Protein AF-A0A1B8PK36-F1 (afdb_monomer_lite)

Sequence (133 aa):
MWVHNADCCGVDQKLIDNLSKPLSKSTKDHIIKRHDYNEIRQQIDTIMNKTGKSKQDAFNMLNLSNRTFFNKNWDQNTIVKATEYAKQDAIGKNVTSGNHTVVYRGEKITINISNDRKVSTAYGHYKYNINDF

Structure (mmCIF, N/CA/C/O backbone):
data_AF-A0A1B8PK36-F1
#
_entry.id   AF-A0A1B8PK36-F1
#
loop_
_atom_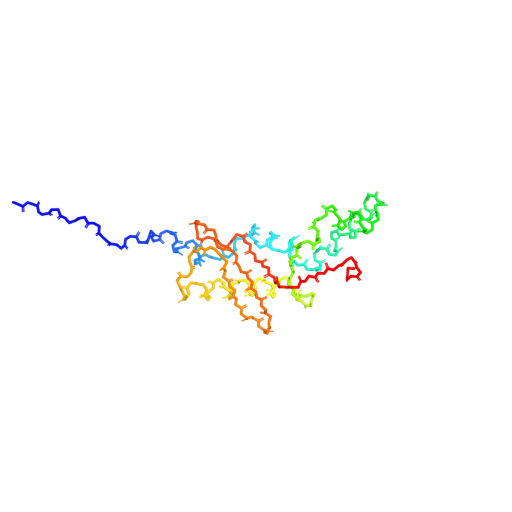site.group_PDB
_atom_site.id
_atom_site.type_symbol
_atom_site.label_atom_id
_atom_site.label_alt_id
_atom_site.label_comp_id
_atom_site.label_asym_id
_atom_site.label_entity_id
_atom_site.label_seq_id
_atom_site.pdbx_PDB_ins_code
_atom_site.Cartn_x
_atom_site.Cartn_y
_atom_site.Cartn_z
_atom_site.occupancy
_atom_site.B_iso_or_equiv
_atom_site.auth_seq_id
_atom_site.auth_comp_id
_atom_site.auth_asym_id
_atom_site.auth_atom_id
_atom_site.pdbx_PDB_model_num
ATOM 1 N N . MET A 1 1 ? 46.486 19.968 -31.791 1.00 33.62 1 MET A N 1
ATOM 2 C CA . MET A 1 1 ? 45.037 20.215 -31.914 1.00 33.62 1 MET A CA 1
ATOM 3 C C . MET A 1 1 ? 44.353 19.184 -31.033 1.00 33.62 1 MET A C 1
ATOM 5 O O . MET A 1 1 ? 44.245 18.036 -31.434 1.00 33.62 1 MET A O 1
ATOM 9 N N . TRP A 1 2 ? 44.056 19.540 -29.783 1.00 32.66 2 TRP A N 1
ATOM 10 C CA . TRP A 1 2 ? 43.390 18.632 -28.848 1.00 32.66 2 TRP A CA 1
ATOM 11 C C . TRP A 1 2 ? 41.892 18.865 -28.988 1.00 32.66 2 TRP A C 1
ATOM 13 O O . TRP A 1 2 ? 41.394 19.948 -28.686 1.00 32.66 2 TRP A O 1
ATOM 23 N N . VAL A 1 3 ? 41.216 17.886 -29.575 1.00 39.19 3 VAL A N 1
ATOM 24 C CA . VAL A 1 3 ? 39.779 17.923 -29.833 1.00 39.19 3 VAL A CA 1
ATOM 25 C C . VAL A 1 3 ? 39.051 17.700 -28.512 1.00 39.19 3 VAL A C 1
ATOM 27 O O . VAL A 1 3 ? 39.204 16.657 -27.879 1.00 39.19 3 VAL A O 1
ATOM 30 N N . HIS A 1 4 ? 38.277 18.702 -28.100 1.00 43.81 4 HIS A N 1
ATOM 31 C CA . HIS A 1 4 ? 37.213 18.540 -27.120 1.00 43.81 4 HIS A CA 1
ATOM 32 C C . HIS A 1 4 ? 36.182 17.558 -27.680 1.00 43.81 4 HIS A C 1
ATOM 34 O O . HIS A 1 4 ? 35.713 17.759 -28.796 1.00 43.81 4 HIS A O 1
ATOM 40 N N . ASN A 1 5 ? 35.786 16.560 -26.895 1.00 42.19 5 ASN A N 1
ATOM 41 C CA . ASN A 1 5 ? 34.497 15.903 -27.073 1.00 42.19 5 ASN A CA 1
ATOM 42 C C . ASN A 1 5 ? 33.753 15.974 -25.743 1.00 42.19 5 ASN A C 1
ATOM 44 O O . ASN A 1 5 ? 34.095 15.286 -24.783 1.00 42.19 5 ASN A O 1
ATOM 48 N N . ALA A 1 6 ? 32.777 16.877 -25.710 1.00 51.81 6 ALA A N 1
ATOM 49 C CA . ALA A 1 6 ? 31.759 16.955 -24.683 1.00 51.81 6 ALA A CA 1
ATOM 50 C C . ALA A 1 6 ? 30.691 15.877 -24.926 1.00 51.81 6 ALA A C 1
ATOM 52 O O . ALA A 1 6 ? 30.365 15.580 -26.072 1.00 51.81 6 ALA A O 1
ATOM 53 N N . ASP A 1 7 ? 30.185 15.348 -23.812 1.00 58.59 7 ASP A N 1
ATOM 54 C CA . ASP A 1 7 ? 28.836 14.839 -23.566 1.00 58.59 7 ASP A CA 1
ATOM 55 C C . ASP A 1 7 ? 28.179 13.918 -24.598 1.00 58.59 7 ASP A C 1
ATOM 57 O O . ASP A 1 7 ? 27.797 14.345 -25.679 1.00 58.59 7 ASP A O 1
ATOM 61 N N . CYS A 1 8 ? 27.882 12.684 -24.170 1.00 44.66 8 CYS A N 1
ATOM 62 C CA . CYS A 1 8 ? 26.530 12.110 -24.225 1.00 44.66 8 CYS A CA 1
ATOM 63 C C . CYS A 1 8 ? 26.473 10.781 -23.439 1.00 44.66 8 CYS A C 1
ATOM 65 O O . CYS A 1 8 ? 27.390 9.968 -23.518 1.00 44.66 8 CYS A O 1
ATOM 67 N N . CYS A 1 9 ? 25.358 10.547 -22.731 1.00 48.28 9 CYS A N 1
ATOM 68 C CA . CYS A 1 9 ? 24.917 9.265 -22.133 1.00 48.28 9 CYS A CA 1
ATOM 69 C C . CYS A 1 9 ? 25.283 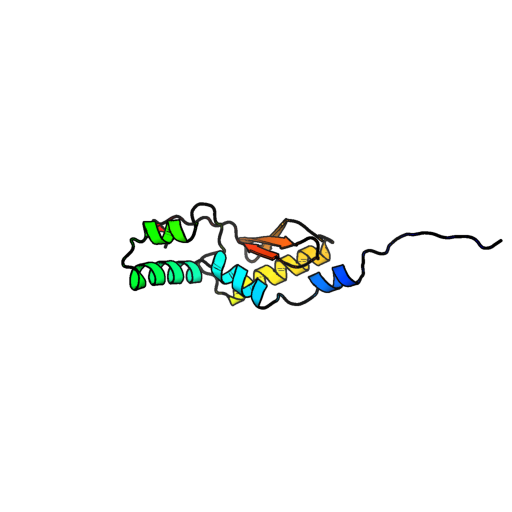8.945 -20.669 1.00 48.28 9 CYS A C 1
ATOM 71 O O . CYS A 1 9 ? 25.168 7.796 -20.247 1.00 48.28 9 CYS A O 1
ATOM 73 N N . GLY A 1 10 ? 25.600 9.940 -19.842 1.00 48.34 10 GLY A N 1
ATOM 74 C CA . GLY A 1 10 ? 25.611 9.772 -18.386 1.00 48.34 10 GLY A CA 1
ATOM 75 C C . GLY A 1 10 ? 24.201 9.812 -17.795 1.00 48.34 10 GLY A C 1
ATOM 76 O O . GLY A 1 10 ? 23.882 10.734 -17.049 1.00 48.34 10 GLY A O 1
ATOM 77 N N . VAL A 1 11 ? 23.328 8.847 -18.110 1.00 52.44 11 VAL A N 1
ATOM 78 C CA . VAL A 1 11 ? 22.195 8.607 -17.204 1.00 52.44 11 VAL A CA 1
ATOM 79 C C . VAL A 1 11 ? 22.830 8.113 -15.911 1.00 52.44 11 VAL A C 1
ATOM 81 O O . VAL A 1 11 ? 23.265 6.970 -15.856 1.00 52.44 11 VAL A O 1
ATOM 84 N N . ASP A 1 12 ? 22.961 9.008 -14.932 1.00 55.66 12 ASP A N 1
ATOM 85 C CA . ASP A 1 12 ? 23.775 8.837 -13.728 1.00 55.66 12 ASP A CA 1
ATOM 86 C C . ASP A 1 12 ? 23.606 7.415 -13.159 1.00 55.66 12 ASP A C 1
ATOM 88 O O . ASP A 1 12 ? 22.539 7.068 -12.646 1.00 55.66 12 ASP A O 1
ATOM 92 N N . GLN A 1 13 ? 24.618 6.554 -13.336 1.00 59.47 13 GLN A N 1
ATOM 93 C CA . GLN A 1 13 ? 24.548 5.108 -13.060 1.00 59.47 13 GLN A CA 1
ATOM 94 C C . GLN A 1 13 ? 24.007 4.846 -11.640 1.00 59.47 13 GLN A C 1
ATOM 96 O O . GLN A 1 13 ? 23.156 3.981 -11.429 1.00 59.47 13 GLN A O 1
ATOM 101 N N . LYS A 1 14 ? 24.387 5.717 -10.691 1.00 61.06 14 LYS A N 1
ATOM 102 C CA . LYS A 1 14 ? 23.920 5.744 -9.295 1.00 61.06 14 LYS A CA 1
ATOM 103 C C . LYS A 1 14 ? 22.401 5.844 -9.133 1.00 61.06 14 LYS A C 1
ATOM 105 O O . LYS A 1 14 ? 21.856 5.349 -8.147 1.00 61.06 14 LYS A O 1
ATOM 110 N N . LEU A 1 15 ? 21.708 6.517 -10.050 1.00 58.97 15 LEU A N 1
ATOM 111 C CA . LEU A 1 15 ? 20.257 6.663 -10.011 1.00 58.97 15 LEU A CA 1
ATOM 112 C C . LEU A 1 15 ? 19.563 5.377 -10.475 1.00 58.97 15 LEU A C 1
ATOM 114 O O . LEU A 1 15 ? 18.578 4.978 -9.862 1.00 58.97 15 LEU A O 1
ATOM 118 N N . ILE A 1 16 ? 20.063 4.693 -11.513 1.00 62.12 16 ILE A N 1
ATOM 119 C CA . ILE A 1 16 ? 19.538 3.363 -11.892 1.00 62.12 16 ILE A CA 1
ATOM 120 C C . ILE A 1 16 ? 19.761 2.370 -10.743 1.00 62.12 16 ILE A C 1
ATOM 122 O O . ILE A 1 16 ? 18.838 1.646 -10.365 1.00 62.12 16 ILE A O 1
ATOM 126 N N . ASP A 1 17 ? 20.935 2.414 -10.110 1.00 70.69 17 ASP A N 1
ATOM 127 C CA . ASP A 1 17 ? 21.260 1.563 -8.961 1.00 70.69 17 ASP A CA 1
ATOM 128 C C . ASP A 1 17 ? 20.283 1.745 -7.791 1.00 70.69 17 ASP A C 1
ATOM 130 O O . ASP A 1 17 ? 20.029 0.803 -7.040 1.00 70.69 17 ASP A O 1
ATOM 134 N N . ASN A 1 18 ? 19.710 2.939 -7.608 1.00 80.94 18 ASN A N 1
ATOM 135 C CA . ASN A 1 18 ? 18.759 3.188 -6.525 1.00 80.94 18 ASN A CA 1
ATOM 136 C C . ASN A 1 18 ? 17.412 2.488 -6.726 1.00 80.94 18 ASN A C 1
ATOM 138 O O . ASN A 1 18 ? 16.862 1.987 -5.744 1.00 80.94 18 ASN A O 1
ATOM 142 N N . LEU A 1 19 ? 16.907 2.411 -7.960 1.00 85.50 19 LEU A N 1
ATOM 143 C CA . LEU A 1 19 ? 15.628 1.751 -8.248 1.00 85.50 19 LEU A CA 1
ATOM 144 C C . LEU A 1 19 ? 15.759 0.226 -8.188 1.00 85.50 19 LEU A C 1
ATOM 146 O O . LEU A 1 19 ? 14.841 -0.473 -7.758 1.00 85.50 19 LEU A O 1
ATOM 150 N N . SER A 1 20 ? 16.933 -0.280 -8.559 1.00 85.88 20 SER A N 1
ATOM 151 C CA . SER A 1 20 ? 17.268 -1.703 -8.514 1.00 85.88 20 SER A CA 1
ATOM 152 C C . SER A 1 20 ? 17.434 -2.244 -7.087 1.00 85.88 20 SER A C 1
ATOM 154 O O . SER A 1 20 ? 17.314 -3.451 -6.872 1.00 85.88 20 SER A O 1
ATOM 156 N N . LYS A 1 21 ? 17.656 -1.382 -6.082 1.00 89.50 21 LYS A N 1
ATOM 157 C CA . LYS A 1 21 ? 17.759 -1.802 -4.673 1.00 89.50 21 LYS A CA 1
ATOM 158 C C . LYS A 1 21 ? 16.435 -2.378 -4.150 1.00 89.50 21 LYS A C 1
ATOM 160 O O . LYS A 1 21 ? 15.358 -1.942 -4.568 1.00 89.50 21 LYS A O 1
ATOM 165 N N . PRO A 1 22 ? 16.478 -3.332 -3.201 1.00 90.81 22 PRO A N 1
ATOM 166 C CA . PRO A 1 22 ? 15.280 -3.800 -2.506 1.00 90.81 22 PRO A CA 1
ATOM 167 C C . PRO A 1 22 ? 14.504 -2.644 -1.872 1.00 90.81 22 PRO A C 1
ATOM 169 O O . PRO A 1 22 ? 15.103 -1.654 -1.441 1.00 90.81 22 PRO A O 1
ATOM 172 N N . LEU A 1 23 ? 13.179 -2.779 -1.762 1.00 94.44 23 LEU A N 1
ATOM 173 C CA . LEU A 1 23 ? 12.375 -1.784 -1.054 1.00 94.44 23 LEU A CA 1
ATOM 174 C C . LEU A 1 23 ? 12.893 -1.599 0.379 1.00 94.44 23 LEU A C 1
ATOM 176 O O . LEU A 1 23 ? 13.047 -2.567 1.137 1.00 94.44 23 LEU A O 1
ATOM 180 N N . SER A 1 24 ? 13.128 -0.341 0.754 1.00 94.12 24 SER A N 1
ATOM 181 C CA . SER A 1 24 ? 13.590 0.007 2.095 1.00 94.12 24 SER A CA 1
ATOM 182 C C . SER A 1 24 ? 12.538 -0.350 3.154 1.00 94.12 24 SER A C 1
ATOM 184 O O . SER A 1 24 ? 11.338 -0.397 2.869 1.00 94.12 24 SER A O 1
ATOM 186 N N . LYS A 1 25 ? 12.977 -0.583 4.398 1.00 95.81 25 LYS A N 1
ATOM 187 C CA . LYS A 1 25 ? 12.074 -0.844 5.532 1.00 95.81 25 LYS A CA 1
ATOM 188 C C . LYS A 1 25 ? 11.061 0.292 5.705 1.00 95.81 25 LYS A C 1
ATOM 190 O O . LYS A 1 25 ? 9.871 0.023 5.809 1.00 95.81 25 LYS A O 1
ATOM 195 N N . SER A 1 26 ? 11.516 1.544 5.654 1.00 95.31 26 SER A N 1
ATOM 196 C CA . SER A 1 26 ? 10.648 2.7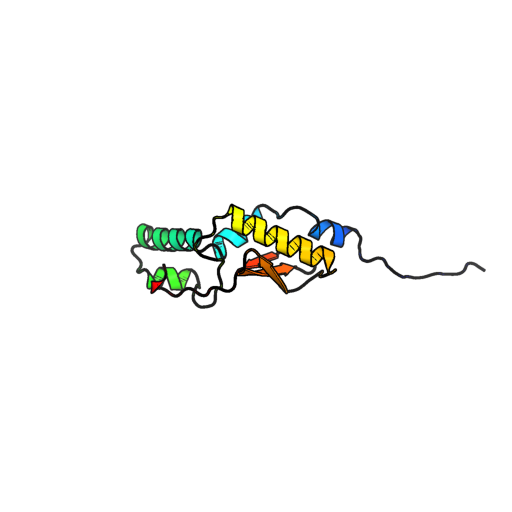17 5.801 1.00 95.31 26 SER A CA 1
ATOM 197 C C . SER A 1 26 ? 9.636 2.848 4.662 1.00 95.31 26 SER A C 1
ATOM 199 O O . SER A 1 26 ? 8.484 3.182 4.924 1.00 95.31 26 SER A O 1
ATOM 201 N N . THR A 1 27 ? 10.021 2.530 3.421 1.00 96.44 27 THR A N 1
ATOM 202 C CA . THR A 1 27 ? 9.089 2.483 2.281 1.00 96.44 27 THR A CA 1
ATOM 203 C C . THR A 1 27 ? 8.012 1.424 2.508 1.00 96.44 27 THR A C 1
ATOM 205 O O . THR A 1 27 ? 6.828 1.719 2.365 1.00 96.44 27 THR A O 1
ATOM 208 N N . LYS A 1 28 ? 8.396 0.201 2.903 1.00 97.94 28 LYS A N 1
ATOM 209 C CA . LYS A 1 28 ? 7.436 -0.875 3.202 1.00 97.94 28 LYS A CA 1
ATOM 210 C C . LYS A 1 28 ? 6.482 -0.460 4.319 1.00 97.94 28 LYS A C 1
ATOM 212 O O . LYS A 1 28 ? 5.272 -0.541 4.143 1.00 97.94 28 LYS A O 1
ATOM 217 N N . ASP A 1 29 ? 7.017 0.054 5.423 1.00 97.62 29 ASP A N 1
ATOM 218 C CA . ASP A 1 29 ? 6.218 0.495 6.565 1.00 97.62 29 ASP A CA 1
ATOM 219 C C . ASP A 1 29 ? 5.256 1.628 6.176 1.00 97.62 29 ASP A C 1
ATOM 221 O O . ASP A 1 29 ? 4.110 1.627 6.614 1.00 97.62 29 ASP A O 1
ATOM 225 N N . HIS A 1 30 ? 5.684 2.577 5.334 1.00 96.62 30 HIS A N 1
ATOM 226 C CA . HIS A 1 30 ? 4.814 3.633 4.811 1.00 96.62 30 HIS A CA 1
ATOM 227 C C . HIS A 1 30 ? 3.648 3.057 4.001 1.00 96.62 30 HIS A C 1
ATOM 229 O O . HIS A 1 30 ? 2.501 3.436 4.233 1.00 96.62 30 HIS A O 1
ATOM 235 N N . ILE A 1 31 ? 3.942 2.148 3.068 1.00 98.00 31 ILE A N 1
ATOM 236 C CA . ILE A 1 31 ? 2.943 1.515 2.200 1.00 98.00 31 ILE A CA 1
ATOM 237 C C . ILE A 1 31 ? 1.913 0.769 3.046 1.00 98.00 31 ILE A C 1
ATOM 239 O O . ILE A 1 31 ? 0.717 1.005 2.896 1.00 98.00 31 ILE A O 1
ATOM 243 N N . ILE A 1 32 ? 2.372 -0.070 3.976 1.00 98.25 32 ILE A N 1
ATOM 244 C CA . ILE A 1 32 ? 1.495 -0.848 4.853 1.00 98.25 32 ILE A CA 1
ATOM 245 C C . ILE A 1 32 ? 0.654 0.079 5.735 1.00 98.25 32 ILE A C 1
ATOM 247 O O . ILE A 1 32 ? -0.570 0.054 5.664 1.00 98.25 32 ILE A O 1
ATOM 251 N N . LYS A 1 33 ? 1.278 1.005 6.471 1.00 96.75 33 LYS A N 1
ATOM 252 C CA . LYS A 1 33 ? 0.566 1.910 7.392 1.00 96.75 33 LYS A CA 1
ATOM 253 C C . LYS A 1 33 ? -0.438 2.832 6.721 1.00 96.75 33 LYS A C 1
ATOM 255 O O . LYS A 1 33 ? -1.279 3.395 7.421 1.00 96.75 33 LYS A O 1
ATOM 260 N N . ARG A 1 34 ? -0.329 3.055 5.408 1.00 96.19 34 ARG A N 1
ATO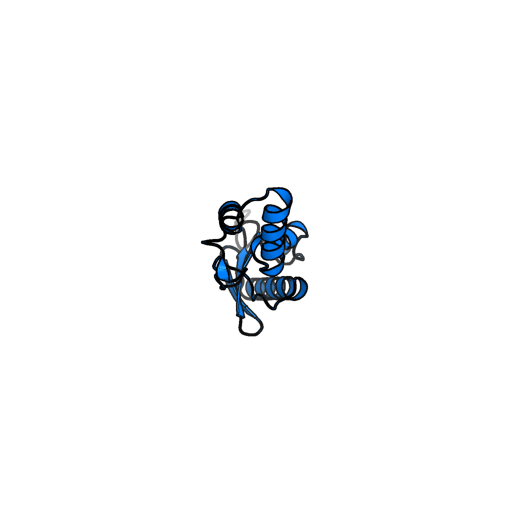M 261 C CA . ARG A 1 34 ? -1.225 3.958 4.681 1.00 96.19 34 ARG A CA 1
ATOM 262 C C . ARG A 1 34 ? -2.230 3.249 3.795 1.00 96.19 34 ARG A C 1
ATOM 264 O O . ARG A 1 34 ? -3.362 3.719 3.747 1.00 96.19 34 ARG A O 1
ATOM 271 N N . HIS A 1 35 ? -1.844 2.173 3.123 1.00 97.44 35 HIS A N 1
ATOM 272 C CA . HIS A 1 35 ? -2.606 1.598 2.016 1.00 97.44 35 HIS A CA 1
ATOM 273 C C . HIS A 1 35 ? -3.015 0.134 2.238 1.00 97.44 35 HIS A C 1
ATOM 275 O O . HIS A 1 35 ? -3.797 -0.386 1.439 1.00 97.44 35 HIS A O 1
ATOM 281 N N . ASP A 1 36 ? -2.543 -0.522 3.304 1.00 97.88 36 ASP A N 1
ATOM 282 C CA . ASP A 1 36 ? -3.081 -1.813 3.744 1.00 97.88 36 ASP A CA 1
ATOM 283 C C . ASP A 1 36 ? -4.388 -1.593 4.516 1.00 97.88 36 ASP A C 1
ATOM 285 O O . ASP A 1 36 ? -4.438 -0.899 5.531 1.00 97.88 36 ASP A O 1
ATOM 289 N N . TYR A 1 37 ? -5.462 -2.198 4.018 1.00 97.06 37 TYR A N 1
ATOM 290 C CA . TYR A 1 37 ? -6.777 -2.139 4.637 1.00 97.06 37 TYR A CA 1
ATOM 291 C C . TYR A 1 37 ? -6.772 -2.681 6.076 1.00 97.06 37 TYR A C 1
ATOM 293 O O . TYR A 1 37 ? -7.361 -2.064 6.964 1.00 97.06 37 TYR A O 1
ATOM 301 N N . ASN A 1 38 ? -6.100 -3.810 6.323 1.00 96.75 38 ASN A N 1
ATOM 302 C CA . ASN A 1 38 ? -6.138 -4.477 7.626 1.00 96.75 38 ASN A CA 1
ATOM 303 C C . ASN A 1 38 ? -5.387 -3.665 8.685 1.00 96.75 38 ASN A C 1
ATOM 305 O O . ASN A 1 38 ? -5.856 -3.523 9.813 1.00 96.75 38 ASN A O 1
ATOM 309 N N . GLU A 1 39 ? -4.265 -3.066 8.296 1.00 97.44 39 GLU A N 1
ATOM 310 C CA . GLU A 1 39 ? -3.505 -2.145 9.139 1.00 97.44 39 GLU A CA 1
ATOM 311 C C . GLU A 1 39 ? -4.329 -0.894 9.488 1.00 97.44 39 GLU A C 1
ATOM 313 O O . GLU A 1 39 ? -4.355 -0.448 10.633 1.00 97.44 39 GLU A O 1
ATOM 318 N N . ILE A 1 40 ? -5.061 -0.337 8.521 1.00 97.00 40 ILE A N 1
ATOM 319 C CA . ILE A 1 40 ? -5.903 0.846 8.749 1.00 97.00 40 ILE A CA 1
ATOM 320 C C . ILE A 1 40 ? -7.094 0.518 9.648 1.00 97.00 40 ILE A C 1
ATOM 322 O O . ILE A 1 40 ? -7.422 1.311 10.530 1.00 97.00 40 ILE A O 1
ATOM 326 N N . ARG A 1 41 ? -7.695 -0.665 9.492 1.00 96.50 41 ARG A N 1
ATOM 327 C CA . ARG A 1 41 ? -8.732 -1.163 10.402 1.00 96.50 41 ARG A CA 1
ATOM 328 C C . ARG A 1 41 ? -8.226 -1.213 11.846 1.00 96.50 41 ARG A C 1
ATOM 330 O O . ARG A 1 41 ? -8.856 -0.647 12.733 1.00 96.50 41 ARG A O 1
ATOM 337 N N . GLN A 1 42 ? -7.041 -1.782 12.068 1.00 97.12 42 GLN A N 1
ATOM 338 C CA . GLN A 1 42 ? -6.424 -1.821 13.398 1.00 97.12 42 GLN A CA 1
ATOM 339 C C . GLN A 1 42 ? -6.121 -0.420 13.953 1.00 97.12 42 GLN A C 1
ATOM 341 O O . GLN A 1 42 ? -6.261 -0.188 15.157 1.00 97.12 42 GLN A O 1
ATOM 346 N N . GLN A 1 43 ? -5.728 0.534 13.100 1.00 96.88 43 GLN A N 1
ATOM 347 C CA . GLN A 1 43 ? -5.524 1.928 13.511 1.00 96.88 43 GLN A CA 1
ATOM 348 C C . GLN A 1 43 ? -6.836 2.594 13.946 1.00 96.88 43 GLN A C 1
ATOM 350 O O . GLN A 1 43 ? -6.845 3.280 14.969 1.00 96.88 43 GLN A O 1
ATOM 355 N N . ILE A 1 44 ? -7.936 2.371 13.217 1.00 96.81 44 ILE A N 1
ATOM 356 C CA . ILE A 1 44 ? -9.274 2.855 13.593 1.00 96.81 44 ILE A CA 1
ATOM 357 C C . ILE A 1 44 ? -9.662 2.295 14.964 1.00 96.81 44 ILE A C 1
ATOM 359 O O . ILE A 1 44 ? -9.955 3.075 15.873 1.00 96.81 44 ILE A O 1
ATOM 363 N N . ASP A 1 45 ? -9.568 0.975 15.143 1.00 96.88 45 ASP A N 1
ATOM 364 C CA . ASP A 1 45 ? -9.899 0.307 16.406 1.00 96.88 45 ASP A CA 1
ATOM 365 C C . ASP A 1 45 ? -9.038 0.836 17.561 1.00 96.88 45 ASP A C 1
ATOM 367 O O . ASP A 1 45 ? -9.530 1.131 18.650 1.00 96.88 45 ASP A O 1
ATOM 371 N N . THR A 1 46 ? -7.740 1.032 17.319 1.00 97.62 46 THR A N 1
ATOM 372 C CA . THR A 1 46 ? -6.816 1.583 18.318 1.00 97.62 46 THR A CA 1
ATOM 373 C C . THR A 1 46 ? -7.209 2.996 18.740 1.00 97.62 46 THR A C 1
ATOM 375 O O . THR A 1 46 ? -7.153 3.313 19.929 1.00 97.62 46 THR A O 1
ATOM 378 N N . ILE A 1 47 ? -7.598 3.857 17.795 1.00 97.00 47 ILE A N 1
ATOM 379 C CA . ILE A 1 47 ? -8.045 5.220 18.102 1.00 97.00 47 ILE A CA 1
ATOM 380 C C . ILE A 1 47 ? -9.328 5.171 18.929 1.00 97.00 47 ILE A C 1
ATOM 382 O O . ILE A 1 47 ? -9.388 5.821 19.975 1.00 97.00 47 ILE A O 1
ATOM 386 N N . MET A 1 48 ? -10.318 4.382 18.507 1.00 96.88 48 MET A N 1
ATOM 387 C CA . MET A 1 48 ? -11.588 4.232 19.222 1.00 96.88 48 MET A CA 1
ATOM 388 C C . MET A 1 48 ? -11.356 3.762 20.663 1.00 96.88 48 MET A C 1
ATOM 390 O O . MET A 1 48 ? -11.798 4.418 21.605 1.00 96.88 48 MET A O 1
ATOM 394 N N . ASN A 1 49 ? -10.562 2.707 20.848 1.00 97.06 49 ASN A N 1
ATOM 395 C CA . ASN A 1 49 ? -10.305 2.116 22.161 1.00 97.06 49 ASN A CA 1
ATOM 396 C C . ASN A 1 49 ? -9.491 3.029 23.089 1.00 97.06 49 ASN A C 1
ATOM 398 O O . ASN A 1 49 ? -9.744 3.065 24.290 1.00 97.06 49 ASN A O 1
ATOM 402 N N . LYS A 1 50 ? -8.507 3.771 22.563 1.00 96.88 50 LYS A N 1
ATOM 403 C CA . LYS A 1 50 ? -7.634 4.621 23.394 1.00 96.88 50 LYS A CA 1
ATOM 404 C C . LYS A 1 50 ? -8.226 5.984 23.721 1.00 96.88 50 LYS A C 1
ATOM 406 O O . LYS A 1 50 ? -7.820 6.593 24.704 1.00 96.88 50 LYS A O 1
ATOM 411 N N . THR A 1 51 ? -9.110 6.498 22.871 1.00 96.06 51 THR A N 1
ATOM 412 C CA . THR A 1 51 ? -9.595 7.882 22.980 1.00 96.06 51 THR A CA 1
ATOM 413 C C . THR A 1 51 ? -11.092 7.988 23.246 1.00 96.06 51 THR A C 1
ATOM 415 O O . THR A 1 51 ? -11.561 9.083 23.538 1.00 96.06 51 THR A O 1
ATOM 418 N N . GLY A 1 52 ? -11.849 6.889 23.123 1.00 94.69 52 GLY A N 1
ATOM 419 C CA . GLY A 1 52 ? -13.313 6.888 23.217 1.00 94.69 52 GLY A CA 1
ATOM 420 C C . GLY A 1 52 ? -14.013 7.566 22.035 1.00 94.69 52 GLY A C 1
ATOM 421 O O . GLY A 1 52 ? -15.220 7.790 22.078 1.00 94.69 52 GLY A O 1
ATOM 422 N N . LYS A 1 53 ? -13.267 7.928 20.985 1.00 95.62 53 LYS A N 1
ATOM 423 C CA . LYS A 1 53 ? -13.794 8.600 19.795 1.00 95.62 53 LYS A CA 1
ATOM 424 C C . LYS A 1 53 ? -14.649 7.666 18.949 1.00 95.62 53 LYS A C 1
ATOM 426 O O . LYS A 1 53 ? -14.433 6.455 18.925 1.00 95.62 53 LYS A O 1
ATOM 431 N N . SER A 1 54 ? -15.583 8.252 18.202 1.00 96.19 54 SER A N 1
ATOM 432 C CA . SER A 1 54 ? -16.390 7.491 17.254 1.00 96.19 54 SER A CA 1
ATOM 433 C C . SER A 1 54 ? -15.533 6.958 16.100 1.00 96.19 54 SER A C 1
ATOM 435 O O . SER A 1 54 ? -14.466 7.492 15.776 1.00 96.19 54 SER A O 1
ATOM 437 N N . LYS A 1 55 ? -16.041 5.934 15.411 1.00 95.50 55 LYS A N 1
ATOM 438 C CA . LYS A 1 55 ? -15.431 5.432 14.174 1.00 95.50 55 LYS A CA 1
ATOM 439 C C . LYS A 1 55 ? -15.288 6.533 13.116 1.00 95.50 55 LYS A C 1
ATOM 441 O O . LYS A 1 55 ? -14.292 6.568 12.399 1.00 95.50 55 LYS A O 1
ATOM 446 N N . GLN A 1 56 ? -16.254 7.453 13.046 1.00 95.50 56 GLN A N 1
ATOM 447 C CA . GLN A 1 56 ? -16.232 8.580 12.112 1.00 95.50 56 GLN A CA 1
ATOM 448 C C . GLN A 1 56 ? -15.096 9.551 12.424 1.00 95.50 56 GLN A C 1
ATOM 450 O O . GLN A 1 56 ? -14.388 9.980 11.514 1.00 95.50 56 GLN A O 1
ATOM 455 N N . ASP A 1 57 ? -14.873 9.849 13.702 1.00 95.88 57 ASP A N 1
ATOM 456 C CA . ASP A 1 57 ? -13.770 10.708 14.127 1.00 95.88 57 ASP A CA 1
ATOM 457 C C . ASP A 1 57 ? -12.417 10.066 13.819 1.00 95.88 57 ASP A C 1
ATOM 459 O O . ASP A 1 57 ? -11.532 10.731 13.283 1.00 95.88 57 ASP A O 1
ATOM 463 N N . ALA A 1 58 ? -12.262 8.767 14.095 1.00 96.00 58 ALA A N 1
ATOM 464 C CA . ALA A 1 58 ? -11.051 8.021 13.759 1.00 96.00 58 ALA A CA 1
ATOM 465 C C . ALA A 1 58 ? -10.794 8.002 12.240 1.00 96.00 58 ALA A C 1
ATOM 467 O O . ALA A 1 58 ? -9.678 8.275 11.792 1.00 96.00 58 ALA A O 1
ATOM 468 N N . PHE A 1 59 ? -11.837 7.759 11.441 1.00 94.62 59 PHE A N 1
ATOM 469 C CA . PHE A 1 59 ? -11.775 7.783 9.978 1.00 94.62 59 PHE A CA 1
ATOM 470 C C . PHE A 1 59 ? -11.338 9.156 9.439 1.00 94.62 59 PHE A C 1
ATOM 472 O O . PHE A 1 59 ? -10.482 9.241 8.552 1.00 94.62 59 PHE A O 1
ATOM 479 N N . ASN A 1 60 ? -11.879 10.236 10.012 1.00 94.19 60 ASN A N 1
ATOM 480 C CA . ASN A 1 60 ? -11.522 11.609 9.661 1.00 94.19 60 ASN A CA 1
ATOM 481 C C . ASN A 1 60 ? -10.084 11.948 10.083 1.00 94.19 60 ASN A C 1
ATOM 483 O O . ASN A 1 60 ? -9.334 12.505 9.288 1.00 94.19 60 ASN A O 1
ATOM 487 N N . MET A 1 61 ? -9.657 11.554 11.287 1.00 94.31 61 MET A N 1
ATOM 488 C CA . MET A 1 61 ? -8.290 11.780 11.788 1.00 94.31 61 MET A CA 1
ATOM 489 C C . MET A 1 61 ? -7.226 11.103 10.930 1.00 94.31 61 MET A C 1
ATOM 491 O O . MET A 1 61 ? -6.130 11.632 10.753 1.00 94.31 61 MET A O 1
ATOM 495 N N . LEU A 1 62 ? -7.556 9.942 10.367 1.00 93.88 62 LEU A N 1
ATOM 496 C CA . LEU A 1 62 ? -6.680 9.216 9.460 1.00 93.88 62 LEU A CA 1
ATOM 497 C C . LEU A 1 62 ? -6.746 9.729 8.011 1.00 93.88 62 LEU A C 1
ATOM 499 O O . LEU A 1 62 ? -5.970 9.247 7.183 1.00 93.88 62 LEU A O 1
ATOM 503 N N . ASN A 1 63 ? -7.600 10.712 7.696 1.00 93.00 63 ASN A N 1
ATOM 504 C CA . ASN A 1 63 ? -7.789 11.287 6.358 1.00 93.00 63 ASN A CA 1
ATOM 505 C C . ASN A 1 63 ? -8.038 10.211 5.281 1.00 93.00 63 ASN A C 1
ATOM 507 O O . ASN A 1 63 ? -7.336 10.154 4.265 1.00 93.00 63 ASN A O 1
ATOM 511 N N . LEU A 1 64 ? -8.994 9.307 5.527 1.00 93.19 64 LEU A N 1
ATOM 512 C CA . LEU A 1 64 ? -9.210 8.121 4.684 1.00 93.19 64 LEU A CA 1
ATOM 513 C C . LEU A 1 64 ? -10.114 8.359 3.464 1.00 93.19 64 LEU A C 1
ATOM 515 O O . LEU A 1 64 ? -10.050 7.580 2.518 1.00 93.19 64 LEU A O 1
ATOM 519 N N . SER A 1 65 ? -10.894 9.444 3.432 1.00 88.56 65 SER A N 1
ATOM 520 C CA . SER A 1 65 ? -11.895 9.720 2.382 1.00 88.56 65 SER A CA 1
ATOM 521 C C . SER A 1 65 ? -11.335 9.742 0.953 1.00 88.56 65 SER A C 1
ATOM 523 O O . SER A 1 65 ? -11.991 9.286 0.019 1.00 88.56 65 SER A O 1
ATOM 525 N N . ASN A 1 66 ? -10.112 10.245 0.780 1.00 88.06 66 ASN A N 1
ATOM 526 C CA . ASN A 1 66 ? -9.457 10.372 -0.525 1.00 88.06 66 ASN A CA 1
ATOM 527 C C . ASN A 1 66 ? -8.357 9.332 -0.754 1.00 88.06 66 ASN A C 1
ATOM 529 O O . ASN A 1 66 ? -7.642 9.400 -1.755 1.00 88.06 66 ASN A O 1
ATOM 533 N N . ARG A 1 67 ? -8.186 8.383 0.171 1.00 93.62 67 ARG A N 1
ATOM 534 C CA . ARG A 1 67 ? -7.115 7.398 0.089 1.00 93.62 67 ARG A CA 1
ATOM 535 C C . ARG A 1 67 ? -7.554 6.190 -0.729 1.00 93.62 67 ARG A C 1
ATOM 537 O O . ARG A 1 67 ? -8.709 5.775 -0.676 1.00 93.62 67 ARG A O 1
ATOM 544 N N . THR A 1 68 ? -6.616 5.624 -1.479 1.00 96.50 68 THR A N 1
ATOM 545 C CA . THR A 1 68 ? -6.806 4.336 -2.141 1.00 96.50 68 THR A CA 1
ATOM 546 C C . THR A 1 68 ? -5.989 3.251 -1.456 1.00 96.50 68 THR A C 1
ATOM 548 O O . THR A 1 68 ? -4.972 3.524 -0.817 1.00 96.50 68 THR A O 1
ATOM 551 N N . PHE A 1 69 ? -6.447 2.014 -1.574 1.00 97.81 69 PHE A N 1
ATOM 552 C CA . PHE A 1 69 ? -5.944 0.884 -0.810 1.00 97.81 69 PHE A CA 1
ATOM 553 C C . PHE A 1 69 ? -5.691 -0.311 -1.720 1.00 97.81 69 PHE A C 1
ATOM 555 O O . PHE A 1 69 ? -6.235 -0.414 -2.826 1.00 97.81 69 PHE A O 1
ATOM 562 N N . PHE A 1 70 ? -4.863 -1.228 -1.232 1.00 98.38 70 PHE A N 1
ATOM 563 C CA . PHE A 1 70 ? -4.745 -2.557 -1.814 1.00 98.38 70 PHE A CA 1
ATOM 564 C C . PHE A 1 70 ? -6.037 -3.362 -1.609 1.00 98.38 70 PHE A C 1
ATOM 566 O O . PHE A 1 70 ? -6.941 -2.975 -0.857 1.00 98.38 70 PHE A O 1
ATOM 573 N N . ASN A 1 71 ? -6.134 -4.493 -2.306 1.00 96.88 71 ASN A N 1
ATOM 574 C CA . ASN A 1 71 ? -7.214 -5.446 -2.085 1.00 96.88 71 ASN A CA 1
ATOM 575 C C . ASN A 1 71 ? -7.217 -5.870 -0.602 1.00 96.88 71 ASN A C 1
ATOM 577 O O . ASN A 1 71 ? -6.189 -6.296 -0.078 1.00 96.88 71 ASN A O 1
ATOM 581 N N . LYS A 1 72 ? -8.369 -5.757 0.074 1.00 96.75 72 LYS A N 1
ATOM 582 C CA . LYS A 1 72 ? -8.507 -6.039 1.515 1.00 96.75 72 LYS A CA 1
ATOM 583 C C . LYS A 1 72 ? -8.170 -7.478 1.917 1.00 96.75 72 LYS A C 1
ATOM 585 O O . LYS A 1 72 ? -7.871 -7.737 3.079 1.00 96.75 72 LYS A O 1
ATOM 590 N N . ASN A 1 73 ? -8.207 -8.401 0.958 1.00 96.50 73 ASN A N 1
ATOM 591 C CA . ASN A 1 73 ? -7.898 -9.811 1.170 1.00 96.50 73 ASN A CA 1
ATOM 592 C C . ASN A 1 73 ? -6.396 -10.117 1.038 1.00 96.50 73 ASN A C 1
ATOM 594 O O . ASN A 1 73 ? -6.001 -11.277 1.131 1.00 96.50 73 ASN A O 1
ATOM 598 N N . TRP A 1 74 ? -5.557 -9.119 0.749 1.00 97.44 74 TRP A N 1
ATOM 599 C CA . TRP A 1 74 ? -4.114 -9.310 0.654 1.00 97.44 74 TRP A CA 1
ATOM 600 C C . TRP A 1 74 ? -3.447 -9.174 2.017 1.00 97.44 74 TRP A C 1
ATOM 602 O O . TRP A 1 74 ? -3.769 -8.286 2.803 1.00 97.44 74 TRP A O 1
ATOM 612 N N . ASP A 1 75 ? -2.471 -10.043 2.263 1.00 97.56 75 ASP A N 1
ATOM 613 C CA . ASP A 1 75 ? -1.538 -9.886 3.369 1.00 97.56 75 ASP A CA 1
ATOM 614 C C . ASP A 1 75 ? -0.410 -8.902 3.004 1.00 97.56 75 ASP A C 1
ATOM 616 O O . ASP A 1 75 ? -0.167 -8.570 1.835 1.00 97.56 75 ASP A O 1
ATOM 620 N N . GLN A 1 76 ? 0.329 -8.453 4.020 1.00 97.94 76 GLN A N 1
ATOM 621 C CA . GLN A 1 76 ? 1.438 -7.510 3.845 1.00 97.94 76 GLN A CA 1
ATOM 622 C C . GLN A 1 76 ? 2.517 -8.053 2.894 1.00 97.94 76 GLN A C 1
ATOM 624 O O . GLN A 1 76 ? 3.103 -7.301 2.115 1.00 97.94 76 GLN A O 1
ATOM 629 N N . ASN A 1 77 ? 2.760 -9.368 2.902 1.00 97.50 77 ASN A N 1
ATOM 630 C CA . ASN A 1 77 ? 3.718 -10.009 2.002 1.00 97.50 77 ASN A CA 1
ATOM 631 C C . ASN A 1 77 ? 3.280 -9.904 0.533 1.00 97.50 77 ASN A C 1
ATOM 633 O O . ASN A 1 77 ? 4.096 -9.597 -0.336 1.00 97.50 77 ASN A O 1
ATOM 637 N N . THR A 1 78 ? 1.995 -10.110 0.243 1.00 98.19 78 THR A N 1
ATOM 638 C CA . THR A 1 78 ? 1.425 -9.951 -1.099 1.00 98.19 78 THR A CA 1
ATOM 639 C C . THR A 1 78 ? 1.512 -8.499 -1.555 1.00 98.19 78 THR A C 1
ATOM 641 O O . THR A 1 78 ? 1.905 -8.259 -2.694 1.00 98.19 78 THR A O 1
ATOM 644 N N . ILE A 1 79 ? 1.246 -7.530 -0.673 1.00 98.44 79 ILE A N 1
ATOM 645 C CA . ILE A 1 79 ? 1.406 -6.096 -0.974 1.00 98.44 79 ILE A CA 1
ATOM 646 C C . ILE A 1 79 ? 2.861 -5.764 -1.341 1.00 98.44 79 ILE A C 1
ATOM 648 O O . ILE A 1 79 ? 3.121 -5.096 -2.348 1.00 98.44 79 ILE A O 1
ATOM 652 N N . VAL A 1 80 ? 3.828 -6.267 -0.568 1.00 97.94 80 VAL A N 1
ATOM 653 C CA . VAL A 1 80 ? 5.257 -6.064 -0.851 1.00 97.94 80 VAL A CA 1
ATOM 654 C C . VAL A 1 80 ? 5.647 -6.716 -2.178 1.00 97.94 80 VAL A C 1
ATOM 656 O O . VAL A 1 80 ? 6.297 -6.069 -2.995 1.00 97.94 80 VAL A O 1
ATOM 659 N N . LYS A 1 81 ? 5.208 -7.952 -2.445 1.00 97.94 81 LYS A N 1
ATOM 660 C CA . LYS A 1 81 ? 5.469 -8.643 -3.721 1.00 97.94 81 LYS A CA 1
ATOM 661 C C . LYS A 1 81 ? 4.860 -7.913 -4.916 1.00 97.94 81 LYS A C 1
ATOM 663 O O . LYS A 1 81 ? 5.520 -7.796 -5.942 1.00 97.94 81 LYS A O 1
ATOM 668 N N . ALA A 1 82 ? 3.642 -7.394 -4.781 1.00 98.12 82 ALA A N 1
ATOM 669 C CA . ALA A 1 82 ? 2.989 -6.598 -5.815 1.00 98.12 82 ALA A CA 1
ATOM 670 C C . ALA A 1 82 ? 3.758 -5.296 -6.100 1.00 98.12 82 ALA A C 1
ATOM 672 O O . ALA A 1 82 ? 3.931 -4.912 -7.255 1.00 98.12 82 ALA A O 1
ATOM 673 N N . THR A 1 83 ? 4.271 -4.649 -5.051 1.00 98.06 83 THR A N 1
ATOM 674 C CA . THR A 1 83 ? 5.089 -3.435 -5.176 1.00 98.06 83 THR A CA 1
ATOM 675 C C . THR A 1 83 ? 6.432 -3.725 -5.848 1.00 98.06 83 THR A C 1
ATOM 677 O O . THR A 1 83 ? 6.834 -2.999 -6.753 1.00 98.06 83 THR A O 1
ATOM 680 N N . GLU A 1 84 ? 7.121 -4.798 -5.447 1.00 97.50 84 GLU A N 1
ATOM 681 C CA . GLU A 1 84 ? 8.374 -5.226 -6.084 1.00 97.50 84 GLU A CA 1
ATOM 682 C C . GLU A 1 84 ? 8.145 -5.604 -7.553 1.00 97.50 84 GLU A C 1
ATOM 684 O O . GLU A 1 84 ? 8.929 -5.212 -8.411 1.00 97.50 84 GLU A O 1
ATOM 689 N N . TYR A 1 85 ? 7.041 -6.289 -7.870 1.00 97.44 85 TYR A N 1
ATOM 690 C CA . TYR A 1 85 ? 6.660 -6.600 -9.248 1.00 97.44 85 TYR A CA 1
ATOM 691 C C . TYR A 1 85 ? 6.477 -5.329 -10.092 1.00 97.44 85 TYR A C 1
ATOM 693 O O . TYR A 1 85 ? 7.076 -5.207 -11.159 1.00 97.44 85 TYR A O 1
ATOM 701 N N . ALA A 1 86 ? 5.716 -4.351 -9.590 1.00 97.69 86 ALA A N 1
ATOM 702 C CA . ALA A 1 86 ? 5.533 -3.064 -10.260 1.00 97.69 86 ALA A CA 1
ATOM 703 C C . ALA A 1 86 ? 6.860 -2.320 -10.465 1.00 97.69 86 ALA A C 1
ATOM 705 O O . ALA A 1 86 ? 7.084 -1.727 -11.518 1.00 97.69 86 ALA A O 1
ATOM 706 N N . LYS A 1 87 ? 7.764 -2.388 -9.480 1.00 96.44 87 LYS A N 1
ATOM 707 C CA . LYS A 1 87 ? 9.104 -1.799 -9.563 1.00 96.44 87 LYS A CA 1
ATOM 708 C C . LYS A 1 87 ? 9.942 -2.448 -10.665 1.00 96.44 87 LYS A C 1
ATOM 710 O O . LYS A 1 87 ? 10.566 -1.733 -11.441 1.00 96.44 87 LYS A O 1
ATOM 715 N N . GLN A 1 88 ? 9.944 -3.780 -10.758 1.00 95.38 88 GLN A N 1
ATOM 716 C CA . GLN A 1 88 ? 10.679 -4.500 -11.805 1.00 95.38 88 GLN A CA 1
ATOM 717 C C . GLN A 1 88 ? 10.129 -4.203 -13.204 1.00 95.38 88 GLN A C 1
ATOM 719 O O . GLN A 1 88 ? 10.907 -4.000 -14.133 1.00 95.38 88 GLN A O 1
ATOM 724 N N . ASP A 1 89 ? 8.806 -4.106 -13.357 1.00 96.62 89 ASP A N 1
ATOM 725 C CA . ASP A 1 89 ? 8.196 -3.697 -14.629 1.00 96.62 89 ASP A CA 1
ATOM 726 C C . ASP A 1 89 ? 8.581 -2.255 -15.012 1.00 96.62 89 ASP A C 1
ATOM 728 O O . ASP A 1 89 ? 8.921 -2.002 -16.166 1.00 96.62 89 ASP A O 1
ATOM 732 N N . ALA A 1 90 ? 8.611 -1.325 -14.048 1.00 95.81 90 ALA A N 1
ATOM 733 C CA . ALA A 1 90 ? 9.104 0.038 -14.268 1.00 95.81 90 ALA A CA 1
ATOM 734 C C . ALA A 1 90 ? 10.564 0.056 -14.747 1.00 95.81 90 ALA A C 1
ATOM 736 O O . ALA A 1 90 ? 10.871 0.741 -15.723 1.00 95.81 90 ALA A O 1
ATOM 737 N N . ILE A 1 91 ? 11.444 -0.729 -14.111 1.00 93.44 91 ILE A N 1
ATOM 738 C CA . ILE A 1 91 ? 12.847 -0.882 -14.532 1.00 93.44 91 ILE A CA 1
ATOM 739 C C . ILE A 1 91 ? 12.911 -1.399 -15.974 1.00 93.44 91 ILE A C 1
ATOM 741 O O . ILE A 1 91 ? 13.571 -0.787 -16.810 1.00 93.44 91 ILE A O 1
ATOM 745 N N . GLY A 1 92 ? 12.178 -2.472 -16.292 1.00 92.50 92 GLY A N 1
ATOM 746 C CA . GLY A 1 92 ? 12.155 -3.059 -17.636 1.00 92.50 92 GLY A CA 1
ATOM 747 C C . GLY A 1 92 ? 11.641 -2.110 -18.725 1.00 92.50 92 GLY A C 1
ATOM 748 O O . GLY A 1 92 ? 12.009 -2.252 -19.888 1.00 92.50 92 GLY A O 1
ATOM 749 N N . LYS A 1 93 ? 10.825 -1.116 -18.354 1.00 93.88 93 LYS A N 1
ATOM 750 C CA . LYS A 1 93 ? 10.265 -0.099 -19.260 1.00 93.88 93 LYS A CA 1
ATOM 751 C C . LYS A 1 93 ? 10.989 1.247 -19.209 1.00 93.88 93 LYS A C 1
ATOM 753 O O . LYS A 1 93 ? 10.512 2.206 -19.811 1.00 93.88 93 LYS A O 1
ATOM 758 N N . ASN A 1 94 ? 12.120 1.340 -18.507 1.00 91.38 94 ASN A N 1
ATOM 759 C CA . ASN A 1 94 ? 12.866 2.586 -18.299 1.00 91.38 94 ASN A CA 1
ATOM 760 C C . ASN A 1 94 ? 12.024 3.725 -17.685 1.00 91.38 94 ASN A C 1
ATOM 762 O O . ASN A 1 94 ? 12.288 4.907 -17.919 1.00 91.38 94 ASN A O 1
ATOM 766 N N . VAL A 1 95 ? 11.022 3.390 -16.867 1.00 92.44 95 VAL A N 1
ATOM 767 C CA . VAL A 1 95 ? 10.242 4.372 -16.107 1.00 92.44 95 VAL A CA 1
ATOM 768 C C . VAL A 1 95 ? 11.039 4.762 -14.867 1.00 92.44 95 VAL A C 1
ATOM 770 O O . VAL A 1 95 ? 11.250 3.955 -13.964 1.00 92.44 95 VAL A O 1
ATOM 773 N N . THR A 1 96 ? 11.515 6.006 -14.834 1.00 88.81 96 THR A N 1
ATOM 774 C CA . THR A 1 96 ? 12.485 6.467 -13.824 1.00 88.81 96 THR A CA 1
ATOM 775 C C . THR A 1 96 ? 11.925 7.459 -12.807 1.00 88.81 96 THR A C 1
ATOM 777 O O . THR A 1 96 ? 12.589 7.720 -11.807 1.00 88.81 96 THR A O 1
ATOM 780 N N . SER A 1 97 ? 10.723 7.992 -13.020 1.00 94.69 97 SER A N 1
ATOM 781 C CA . SER A 1 97 ? 10.035 8.885 -12.084 1.00 94.69 97 SER A CA 1
ATOM 782 C C . SER A 1 97 ? 8.527 8.902 -12.351 1.00 94.69 97 SER A C 1
ATOM 784 O O . SER A 1 97 ? 8.058 8.451 -13.397 1.00 94.69 97 SER A O 1
ATOM 786 N N . GLY A 1 98 ? 7.759 9.427 -11.397 1.00 96.81 98 GLY A N 1
ATOM 787 C CA . GLY A 1 98 ? 6.311 9.565 -11.508 1.00 96.81 98 GLY A CA 1
ATOM 788 C C . GLY A 1 98 ? 5.548 8.290 -11.154 1.00 96.81 98 GLY A C 1
ATOM 789 O O . GLY A 1 98 ? 6.065 7.388 -10.495 1.00 96.81 98 GLY A O 1
ATOM 790 N N . ASN A 1 99 ? 4.274 8.252 -11.541 1.00 98.06 99 ASN A N 1
ATOM 791 C CA . ASN A 1 99 ? 3.414 7.104 -11.280 1.00 98.06 99 ASN A CA 1
ATOM 792 C C . ASN A 1 99 ? 3.605 6.035 -12.356 1.00 98.06 99 ASN A C 1
ATOM 794 O O . ASN A 1 99 ? 3.547 6.333 -13.546 1.00 98.06 99 ASN A O 1
ATOM 798 N N . HIS A 1 100 ? 3.748 4.788 -11.920 1.00 98.00 100 HIS A N 1
ATOM 799 C CA . HIS A 1 100 ? 3.783 3.615 -12.783 1.00 98.00 100 HIS A CA 1
ATOM 800 C C . HIS A 1 100 ? 2.737 2.607 -12.324 1.00 98.00 100 HIS A C 1
ATOM 802 O O . HIS A 1 100 ? 2.743 2.196 -11.162 1.00 98.00 100 HIS A O 1
ATOM 808 N N . THR A 1 101 ? 1.835 2.220 -13.225 1.00 98.44 101 THR A N 1
ATOM 809 C CA . THR A 1 101 ? 0.719 1.320 -12.916 1.00 98.44 101 THR A CA 1
ATOM 810 C C . THR A 1 101 ? 0.870 0.006 -13.666 1.00 98.44 101 THR A C 1
ATOM 812 O O . THR A 1 101 ? 1.068 -0.014 -14.879 1.00 98.44 101 THR A O 1
ATOM 815 N N . VAL A 1 102 ? 0.703 -1.099 -12.945 1.00 98.19 102 VAL A N 1
ATOM 816 C CA . VAL A 1 102 ? 0.733 -2.462 -13.485 1.00 98.19 102 VAL A CA 1
ATOM 817 C C . VAL A 1 102 ? -0.487 -3.250 -13.030 1.00 98.19 102 VAL A C 1
ATOM 819 O O . VAL A 1 102 ? -1.200 -2.838 -12.11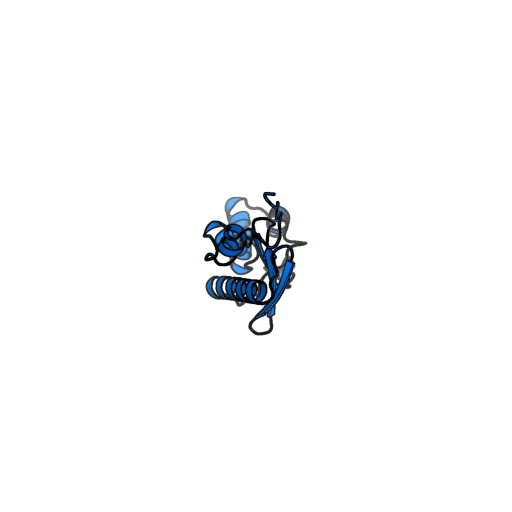4 1.00 98.19 102 VAL A O 1
ATOM 822 N N . VAL A 1 103 ? -0.708 -4.409 -13.647 1.00 98.31 103 VAL A N 1
ATOM 823 C CA . VAL A 1 103 ? -1.685 -5.393 -13.174 1.00 98.31 103 VAL A CA 1
ATOM 824 C C . VAL A 1 103 ? -0.944 -6.544 -12.498 1.00 98.31 103 VAL A C 1
ATOM 826 O O . VAL A 1 103 ? -0.086 -7.171 -13.111 1.00 98.31 103 VAL A O 1
ATOM 829 N N . TYR A 1 104 ? -1.287 -6.839 -11.245 1.00 97.75 104 TYR A N 1
ATOM 830 C CA . TYR A 1 104 ? -0.746 -7.954 -10.470 1.00 97.75 104 TYR A CA 1
ATOM 831 C C . TYR A 1 104 ? -1.898 -8.782 -9.900 1.00 97.75 104 TYR A C 1
ATOM 833 O O . TYR A 1 104 ? -2.714 -8.275 -9.136 1.00 97.75 104 TYR A O 1
ATOM 841 N N . ARG A 1 105 ? -1.981 -10.065 -10.281 1.00 96.56 105 ARG A N 1
ATOM 842 C CA . ARG A 1 105 ? -3.073 -10.982 -9.882 1.00 96.56 105 ARG A CA 1
ATOM 843 C C . ARG A 1 105 ? -4.480 -10.430 -10.181 1.00 96.56 105 ARG A C 1
ATOM 845 O O . ARG A 1 105 ? -5.396 -10.616 -9.391 1.00 96.56 105 ARG A O 1
ATOM 852 N N . GLY A 1 106 ? -4.634 -9.743 -11.314 1.00 96.50 106 GLY A N 1
ATOM 853 C CA . GLY A 1 106 ? -5.898 -9.121 -11.729 1.00 96.50 106 GLY A CA 1
ATOM 854 C C . GLY A 1 106 ? -6.169 -7.743 -11.115 1.00 96.50 106 GLY A C 1
ATOM 855 O O . GLY A 1 106 ? -7.088 -7.064 -11.559 1.00 96.50 106 GLY A O 1
ATOM 856 N N . GLU A 1 107 ? -5.346 -7.291 -10.167 1.00 97.56 107 GLU A N 1
ATOM 857 C CA . GLU A 1 107 ? -5.506 -6.000 -9.499 1.00 97.56 107 GLU A CA 1
ATOM 858 C C . GLU A 1 107 ? -4.583 -4.941 -10.088 1.00 97.56 107 GLU A C 1
ATOM 860 O O . GLU A 1 107 ? -3.413 -5.210 -10.366 1.00 97.56 107 GLU A O 1
ATOM 865 N N . LYS A 1 108 ? -5.077 -3.708 -10.230 1.00 98.00 108 LYS A N 1
ATOM 866 C CA . LYS A 1 108 ? -4.218 -2.571 -10.580 1.00 98.00 108 LYS A CA 1
ATOM 867 C C . LYS A 1 108 ? -3.404 -2.144 -9.362 1.00 98.00 108 LYS A C 1
ATOM 869 O O . LYS A 1 108 ? -3.957 -1.973 -8.276 1.00 98.00 108 LYS A O 1
ATOM 874 N N . ILE A 1 109 ? -2.109 -1.931 -9.565 1.00 98.25 109 ILE A N 1
ATOM 875 C CA . ILE A 1 109 ? -1.155 -1.487 -8.547 1.00 98.25 109 ILE A CA 1
ATOM 876 C C . ILE A 1 109 ? -0.374 -0.317 -9.110 1.00 98.25 109 ILE A C 1
ATOM 878 O O . ILE A 1 109 ? 0.216 -0.437 -10.181 1.00 98.25 109 ILE A O 1
ATOM 882 N N . THR A 1 110 ? -0.358 0.796 -8.386 1.00 98.56 110 THR A N 1
ATOM 883 C CA . THR A 1 110 ? 0.410 1.980 -8.760 1.00 98.56 110 THR A CA 1
ATOM 884 C C . THR A 1 110 ? 1.545 2.188 -7.773 1.00 98.56 110 THR A C 1
ATOM 886 O O . THR A 1 110 ? 1.316 2.222 -6.566 1.00 98.56 110 THR A O 1
ATOM 889 N N . ILE A 1 111 ? 2.764 2.349 -8.282 1.00 98.44 111 ILE A N 1
ATOM 890 C CA . ILE A 1 111 ? 3.912 2.842 -7.518 1.00 98.44 111 ILE A CA 1
ATOM 891 C C . ILE A 1 111 ? 4.196 4.286 -7.910 1.00 98.44 111 ILE A C 1
ATOM 893 O O . ILE A 1 111 ? 4.008 4.666 -9.064 1.00 98.44 111 ILE A O 1
ATOM 897 N N . ASN A 1 112 ? 4.671 5.085 -6.962 1.00 98.00 112 ASN A N 1
ATOM 898 C CA . ASN A 1 112 ? 5.269 6.379 -7.257 1.00 98.00 112 ASN A CA 1
ATOM 899 C C . ASN A 1 112 ? 6.788 6.268 -7.124 1.00 98.00 112 ASN A C 1
ATOM 901 O O . ASN A 1 112 ? 7.297 5.808 -6.098 1.00 98.00 112 ASN A O 1
ATOM 905 N N . ILE A 1 113 ? 7.498 6.687 -8.165 1.00 97.06 113 ILE A N 1
ATOM 906 C CA . ILE A 1 113 ? 8.954 6.728 -8.216 1.00 97.06 113 ILE A CA 1
ATOM 907 C C . ILE A 1 113 ? 9.376 8.192 -8.081 1.00 97.06 113 ILE A C 1
ATOM 909 O O . ILE A 1 113 ? 9.005 9.038 -8.897 1.00 97.06 113 ILE A O 1
ATOM 913 N N . SER A 1 114 ? 10.129 8.512 -7.036 1.00 93.88 114 SER A N 1
ATOM 914 C CA . SER A 1 114 ? 10.661 9.858 -6.823 1.00 93.88 114 SER A CA 1
ATOM 915 C C . SER A 1 114 ? 11.815 10.168 -7.780 1.00 93.88 114 SER A C 1
ATOM 917 O O . SER A 1 114 ? 12.394 9.278 -8.398 1.00 93.88 114 SER A O 1
ATOM 919 N N . ASN A 1 115 ? 12.187 11.446 -7.887 1.00 88.69 115 ASN A N 1
ATOM 920 C CA . ASN A 1 115 ? 13.266 11.899 -8.778 1.00 88.69 115 ASN A CA 1
ATOM 921 C C . ASN A 1 115 ? 14.643 11.292 -8.442 1.00 88.69 115 ASN A C 1
ATOM 923 O O . ASN A 1 115 ? 15.508 11.215 -9.308 1.00 88.69 115 ASN A O 1
ATOM 927 N N . ASP A 1 116 ? 14.842 10.816 -7.208 1.00 87.62 116 ASP A N 1
ATOM 928 C CA . ASP A 1 116 ? 16.032 10.063 -6.784 1.00 87.62 116 ASP A CA 1
ATOM 929 C C . ASP A 1 116 ? 15.979 8.566 -7.161 1.00 87.62 116 ASP A C 1
ATOM 931 O O . ASP A 1 116 ? 16.828 7.780 -6.726 1.00 87.62 116 ASP A O 1
ATOM 935 N N . ARG A 1 117 ? 14.981 8.193 -7.975 1.00 88.50 117 ARG A N 1
ATOM 936 C CA . ARG A 1 117 ? 14.694 6.852 -8.492 1.00 88.50 117 ARG A CA 1
ATOM 937 C C . ARG A 1 117 ? 14.482 5.818 -7.397 1.00 88.50 117 ARG A C 1
ATOM 939 O O . ARG A 1 117 ? 14.957 4.691 -7.480 1.00 88.50 117 ARG A O 1
ATOM 946 N N . LYS A 1 118 ? 13.746 6.198 -6.356 1.00 93.19 118 LYS A N 1
ATOM 947 C CA . LYS A 1 118 ? 13.275 5.279 -5.317 1.00 93.19 118 LYS A CA 1
ATOM 948 C C . LYS A 1 118 ? 11.765 5.164 -5.372 1.00 93.19 118 LYS A C 1
ATOM 950 O O . LYS A 1 118 ? 11.068 6.115 -5.708 1.00 93.19 118 LYS A O 1
ATOM 955 N N . VAL A 1 119 ? 11.248 4.003 -4.989 1.00 96.25 119 VAL A N 1
ATOM 956 C CA . VAL A 1 119 ? 9.815 3.873 -4.723 1.00 96.25 119 VAL A CA 1
ATOM 957 C C . VAL A 1 119 ? 9.501 4.658 -3.449 1.00 96.25 119 VAL A C 1
ATOM 959 O O . VAL A 1 119 ? 9.993 4.322 -2.368 1.00 96.25 119 VAL A O 1
ATOM 962 N N . SER A 1 120 ? 8.704 5.713 -3.588 1.00 96.00 120 SER A N 1
ATOM 963 C CA . SER A 1 120 ? 8.293 6.586 -2.485 1.00 96.00 120 SER A CA 1
ATOM 964 C C . SER A 1 120 ? 7.032 6.054 -1.796 1.00 96.00 120 SER A C 1
ATOM 966 O O . SER A 1 120 ? 6.921 6.100 -0.572 1.00 96.00 120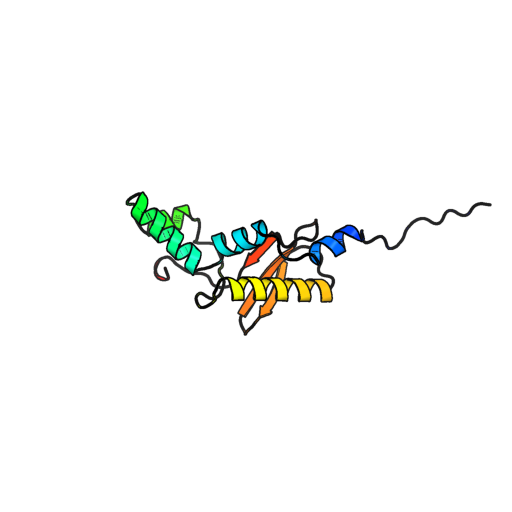 SER A O 1
ATOM 968 N N . THR A 1 121 ? 6.102 5.497 -2.575 1.00 97.56 121 THR A N 1
ATOM 969 C CA . THR A 1 121 ? 4.871 4.857 -2.103 1.00 97.56 121 THR A CA 1
ATOM 970 C C . THR A 1 121 ? 4.317 3.894 -3.156 1.00 97.56 121 THR A C 1
ATOM 972 O O . THR A 1 121 ? 4.756 3.879 -4.308 1.00 97.56 121 THR A O 1
ATOM 975 N N . ALA A 1 122 ? 3.340 3.094 -2.748 1.00 98.25 122 ALA A N 1
ATOM 976 C CA . ALA A 1 122 ? 2.573 2.194 -3.587 1.00 98.25 122 ALA A CA 1
ATOM 977 C C . ALA A 1 122 ? 1.149 2.074 -3.045 1.00 98.25 122 ALA A C 1
ATOM 979 O O . ALA A 1 122 ? 0.942 2.072 -1.830 1.00 98.25 122 ALA A O 1
ATOM 980 N N . TYR A 1 123 ? 0.176 1.956 -3.940 1.00 98.38 123 TYR A N 1
ATOM 981 C CA . TYR A 1 123 ? -1.234 1.860 -3.589 1.00 98.38 123 TYR A CA 1
ATOM 982 C C . TYR A 1 123 ? -2.024 1.087 -4.646 1.00 98.38 123 TYR A C 1
ATOM 984 O O . TYR A 1 123 ? -1.709 1.108 -5.839 1.00 98.38 123 TYR A O 1
ATOM 992 N N . GLY A 1 124 ? -3.075 0.400 -4.200 1.00 97.81 124 GLY A N 1
ATOM 993 C CA . GLY A 1 124 ? -4.099 -0.140 -5.090 1.00 97.81 124 GLY A CA 1
ATOM 994 C C . GLY A 1 124 ? -5.138 0.917 -5.472 1.00 97.81 124 GLY A C 1
ATOM 995 O O . GLY A 1 124 ? -5.000 2.103 -5.164 1.00 97.81 124 GLY A O 1
ATOM 996 N N . HIS A 1 125 ? -6.195 0.477 -6.152 1.00 96.31 125 HIS A N 1
ATOM 997 C CA . HIS A 1 125 ? -7.245 1.355 -6.685 1.00 96.31 125 HIS A CA 1
ATOM 998 C C . HIS A 1 125 ? -8.563 1.284 -5.903 1.00 96.31 125 HIS A C 1
ATOM 1000 O O . HIS A 1 125 ? -9.530 1.947 -6.278 1.00 96.31 125 HIS A O 1
ATOM 1006 N N . TYR A 1 126 ? -8.614 0.514 -4.815 1.00 97.00 126 TYR A N 1
ATOM 1007 C CA . TYR A 1 126 ? -9.817 0.405 -3.997 1.00 97.00 126 TYR A CA 1
ATOM 1008 C C . TYR A 1 126 ? -10.026 1.663 -3.169 1.00 97.00 126 TYR A C 1
ATOM 1010 O O . TYR A 1 126 ? -9.086 2.166 -2.557 1.00 97.00 126 TYR A O 1
ATOM 1018 N N . LYS A 1 127 ? -11.265 2.146 -3.122 1.00 95.31 127 LYS A N 1
ATOM 1019 C CA . LYS A 1 127 ? -11.702 3.180 -2.185 1.00 95.31 127 LYS A CA 1
ATOM 1020 C C . LYS A 1 127 ? -12.668 2.548 -1.201 1.00 95.31 127 LYS A C 1
ATOM 1022 O O . LYS A 1 127 ? -13.663 1.968 -1.626 1.00 95.31 127 LYS A O 1
ATOM 1027 N N . TYR A 1 128 ? -12.358 2.681 0.082 1.00 93.00 128 TYR A N 1
ATOM 1028 C CA . TYR A 1 128 ? -13.199 2.191 1.163 1.00 93.00 128 TYR A CA 1
ATOM 1029 C C . TYR A 1 128 ? -13.831 3.367 1.900 1.00 93.00 128 TYR A C 1
ATOM 1031 O O . TYR A 1 128 ? -13.179 4.378 2.171 1.00 93.00 128 TYR A O 1
ATOM 1039 N N . ASN A 1 129 ? -15.114 3.238 2.200 1.00 92.50 129 ASN A N 1
ATOM 1040 C CA . ASN A 1 129 ? -15.870 4.172 3.015 1.00 92.50 129 ASN A CA 1
ATOM 1041 C C . ASN A 1 129 ? -15.905 3.693 4.475 1.00 92.50 129 ASN A C 1
ATOM 1043 O O . ASN A 1 129 ? -15.403 2.624 4.817 1.00 92.50 129 ASN A O 1
ATOM 1047 N N . ILE A 1 130 ? -16.498 4.491 5.361 1.00 91.38 130 ILE A N 1
ATOM 1048 C CA . ILE A 1 130 ? -16.557 4.168 6.790 1.00 91.38 130 ILE A CA 1
ATOM 1049 C C . ILE A 1 130 ? -17.252 2.832 7.088 1.00 91.38 130 ILE A C 1
ATOM 1051 O O . ILE A 1 130 ? -16.870 2.162 8.044 1.00 91.38 130 ILE A O 1
ATOM 1055 N N . ASN A 1 131 ? -18.241 2.425 6.292 1.00 91.69 131 ASN A N 1
ATOM 1056 C CA . ASN A 1 131 ? -18.982 1.181 6.508 1.00 91.69 131 ASN A CA 1
ATOM 1057 C C . ASN A 1 131 ? -18.192 -0.055 6.073 1.00 91.69 131 ASN A C 1
ATOM 1059 O O . ASN A 1 131 ? -18.574 -1.160 6.443 1.00 91.69 131 ASN A O 1
ATOM 1063 N N . ASP A 1 132 ? -17.110 0.121 5.310 1.00 91.81 132 ASP A N 1
ATOM 1064 C CA . ASP A 1 132 ? -16.270 -0.998 4.894 1.00 91.81 132 ASP A CA 1
ATOM 1065 C C . ASP A 1 132 ? -15.373 -1.502 6.029 1.00 91.81 132 ASP A C 1
ATOM 1067 O O . ASP A 1 132 ? -15.092 -2.695 6.044 1.00 91.81 132 ASP A O 1
ATOM 1071 N N . PHE A 1 133 ? -14.946 -0.618 6.945 1.00 87.25 133 PHE A N 1
ATOM 1072 C CA . PHE A 1 133 ? -14.052 -0.922 8.080 1.00 87.25 133 PHE A CA 1
ATOM 1073 C C . PHE A 1 133 ? -14.752 -1.630 9.247 1.00 87.25 133 PHE A C 1
ATOM 1075 O O . PHE A 1 133 ? -14.053 -2.214 10.101 1.00 87.25 133 PHE A O 1
#

Foldseek 3Di:
DDDDDDDDDPPPVQLLVQLVDQADPVQLCVQCCAAAPVNLVVQLVVCCVPPVDDSVVSCVVSVQQPGAHDDNPDDSVVVSVVQVVQSVVCSVVVNQAAWTWDADPNWIKIFGAHNSRHGNYIHTGDRDDSVND

Radius of gyration: 19.24 Å; chains: 1; bounding box: 64×31×55 Å

Organism: Moraxella nonliquefaciens (NCBI:txid478)

Secondary structure (DSSP, 8-state):
------------HHHHHHHHSPPPHHHHHHHHHHH-HHHHHHHHHHHHHHH---HHHHHHHTT-TT--B--TT--HHHHHHHHHHHHHHHHHTT--SEEEEEEETTEEEEEEE-TTS-EEEEEESB---GGG-

pLDDT: mean 89.69, std 15.64, range [32.66, 98.56]